Protein AF-A0A7J0BMI0-F1 (afdb_monomer_lite)

Radius of gyration: 12.38 Å; chains: 1; bounding box: 32×24×34 Å

Sequence (83 aa):
MEREFVKEVCRVLEKQGLSHREFGKRLFETDDGPRQWAKVRNPTGEGKTRKLSLDECYKIAGILGIELPMLLLQTAIRNEENA

Foldseek 3Di:
DQLLLLVLLVVLCVVVVHDLQVLQCQLVVDPCRSVLNCLQNDPPDDDDRDGDDPVSLCSSCVVSVHGSVVSVVVSVVVVVVVD

Secondary structure (DSSP, 8-state):
-HHHHHHHHHHHHHHTT--HHHHHHHHH-STTHHHHHHHHHS--SSS-PPPPPHHHHHHHHHHHTS-HHHHHHHHHHHHHHT-

pLDDT: mean 89.38, std 11.11, range [52.62, 97.31]

Organism: NCBI:txid2718620

Structure (mmCIF, N/CA/C/O backbone):
data_AF-A0A7J0BMI0-F1
#
_entry.id   AF-A0A7J0BMI0-F1
#
loop_
_atom_site.group_PDB
_atom_site.id
_atom_site.type_symbol
_atom_site.label_atom_id
_atom_site.label_alt_id
_atom_site.label_comp_id
_atom_site.label_asym_id
_atom_site.label_entity_id
_atom_site.label_seq_id
_atom_site.pdbx_PDB_ins_code
_atom_site.Cartn_x
_atom_site.Cartn_y
_atom_site.Cartn_z
_atom_site.occupancy
_atom_site.B_iso_or_equiv
_atom_site.auth_seq_id
_atom_site.auth_comp_id
_atom_site.auth_asym_id
_atom_site.auth_atom_id
_atom_site.pdbx_PDB_model_num
ATOM 1 N N . MET A 1 1 ? 1.398 11.898 8.981 1.00 76.50 1 MET A N 1
ATOM 2 C CA . MET A 1 1 ? 0.261 11.236 8.307 1.00 76.50 1 MET A CA 1
ATOM 3 C C . MET A 1 1 ? 0.718 10.234 7.252 1.00 76.50 1 MET A C 1
ATOM 5 O O . MET A 1 1 ? 0.490 9.056 7.456 1.00 76.50 1 MET A O 1
ATOM 9 N N . GLU A 1 2 ? 1.428 10.640 6.191 1.00 87.25 2 GLU A N 1
ATOM 10 C CA . GLU A 1 2 ? 1.856 9.720 5.110 1.00 87.25 2 GLU A CA 1
ATOM 11 C C . GLU A 1 2 ? 2.680 8.510 5.599 1.00 87.25 2 GLU A C 1
ATOM 13 O O . GLU A 1 2 ? 2.416 7.381 5.206 1.00 87.25 2 GLU A O 1
ATOM 18 N N . ARG A 1 3 ? 3.631 8.711 6.522 1.00 88.56 3 ARG A N 1
ATOM 19 C CA . ARG A 1 3 ? 4.406 7.608 7.121 1.00 88.56 3 ARG A CA 1
ATOM 20 C C . ARG A 1 3 ? 3.524 6.585 7.846 1.00 88.56 3 ARG A C 1
ATOM 22 O O . ARG A 1 3 ? 3.769 5.389 7.739 1.00 88.56 3 ARG A O 1
ATOM 29 N N . GLU A 1 4 ? 2.522 7.056 8.581 1.00 91.06 4 GLU A N 1
ATOM 30 C CA . GLU A 1 4 ? 1.597 6.188 9.319 1.00 91.06 4 GLU A CA 1
ATOM 31 C C . GLU A 1 4 ? 0.652 5.462 8.363 1.00 91.06 4 GLU A C 1
ATOM 33 O O . GLU A 1 4 ? 0.414 4.273 8.534 1.00 91.06 4 GLU A O 1
ATOM 38 N N . PHE A 1 5 ? 0.225 6.126 7.285 1.00 93.69 5 PHE A N 1
ATOM 39 C CA . PHE A 1 5 ? -0.515 5.484 6.201 1.00 93.69 5 PHE A CA 1
ATOM 40 C C . PHE A 1 5 ? 0.290 4.338 5.579 1.00 93.69 5 PHE A C 1
ATOM 42 O O . PHE A 1 5 ? -0.214 3.231 5.434 1.00 93.69 5 PHE A O 1
ATOM 49 N N . VAL A 1 6 ? 1.574 4.557 5.276 1.00 94.19 6 VAL A N 1
ATOM 50 C CA . VAL A 1 6 ? 2.448 3.508 4.725 1.00 94.19 6 VAL A CA 1
ATOM 51 C C . VAL A 1 6 ? 2.625 2.340 5.701 1.00 94.19 6 VAL A C 1
ATOM 53 O O . VAL A 1 6 ? 2.618 1.186 5.272 1.00 94.19 6 VAL A O 1
ATOM 56 N N . LYS A 1 7 ? 2.750 2.602 7.008 1.00 93.38 7 LYS A N 1
ATOM 57 C CA . LYS A 1 7 ? 2.781 1.537 8.024 1.00 93.38 7 LYS A CA 1
ATOM 58 C C . LYS A 1 7 ? 1.475 0.747 8.055 1.00 93.38 7 LYS A C 1
ATOM 60 O O . LYS A 1 7 ? 1.519 -0.479 8.109 1.00 93.38 7 LYS A O 1
ATOM 65 N N . GLU A 1 8 ? 0.335 1.429 7.989 1.00 95.25 8 GLU A N 1
ATOM 66 C CA . GLU A 1 8 ? -0.976 0.782 7.979 1.00 95.25 8 GLU A CA 1
ATOM 67 C C . GLU A 1 8 ? -1.161 -0.081 6.724 1.00 95.25 8 GLU A C 1
ATOM 69 O O . GLU A 1 8 ? -1.592 -1.227 6.822 1.00 95.25 8 GLU A O 1
ATOM 74 N N . VAL A 1 9 ? -0.722 0.400 5.558 1.00 95.81 9 VAL A N 1
ATOM 75 C CA . VAL A 1 9 ? -0.680 -0.391 4.318 1.00 95.81 9 VAL A CA 1
ATOM 76 C C . VAL A 1 9 ? 0.165 -1.654 4.498 1.00 95.81 9 VAL A C 1
ATOM 78 O O . VAL A 1 9 ? -0.299 -2.740 4.161 1.00 95.81 9 VAL A O 1
ATOM 81 N N . CYS A 1 10 ? 1.374 -1.550 5.063 1.00 95.56 10 CYS A N 1
ATOM 82 C CA . CYS A 1 10 ? 2.209 -2.721 5.356 1.00 95.56 10 CYS A CA 1
ATOM 83 C C . CYS A 1 10 ? 1.494 -3.715 6.282 1.00 95.56 10 CYS A C 1
ATOM 85 O O . CYS A 1 10 ? 1.468 -4.908 5.995 1.00 95.56 10 CYS A O 1
ATOM 87 N N . ARG A 1 11 ? 0.842 -3.223 7.339 1.00 95.06 11 ARG A N 1
ATOM 88 C CA . ARG A 1 11 ? 0.084 -4.051 8.284 1.00 95.06 11 ARG A CA 1
ATOM 89 C C . ARG A 1 11 ? -1.071 -4.792 7.607 1.00 95.06 11 ARG A C 1
ATOM 91 O O . ARG A 1 11 ? -1.305 -5.968 7.885 1.00 95.06 11 ARG A O 1
ATOM 98 N N . VAL A 1 12 ? -1.819 -4.114 6.736 1.00 95.44 12 VAL A N 1
ATOM 99 C CA . VAL A 1 12 ? -2.925 -4.725 5.983 1.00 95.44 12 VAL A CA 1
ATOM 100 C C . VAL A 1 12 ? -2.394 -5.763 4.994 1.00 95.44 12 VAL A C 1
ATOM 102 O O . VAL A 1 12 ? -2.959 -6.854 4.923 1.00 95.44 12 VAL A O 1
ATOM 105 N N . LEU A 1 13 ? -1.291 -5.475 4.295 1.00 95.69 13 LEU A N 1
ATOM 106 C CA . LEU A 1 13 ? -0.631 -6.433 3.400 1.00 95.69 13 LEU A CA 1
ATOM 107 C C . LEU A 1 13 ? -0.224 -7.711 4.134 1.00 95.69 13 LEU A C 1
ATOM 109 O O . LEU A 1 13 ? -0.542 -8.807 3.675 1.00 95.69 13 LEU A O 1
ATOM 113 N N . GLU A 1 14 ? 0.425 -7.571 5.290 1.00 94.56 14 GLU A N 1
ATOM 114 C CA . GLU A 1 14 ? 0.834 -8.695 6.135 1.00 94.56 14 GLU A CA 1
ATOM 115 C C . GLU A 1 14 ? -0.378 -9.502 6.615 1.00 94.56 14 GLU A C 1
ATOM 117 O O . GLU A 1 14 ? -0.384 -10.728 6.504 1.00 94.56 14 GLU A O 1
ATOM 122 N N . LYS A 1 15 ? -1.451 -8.830 7.060 1.00 95.50 15 LYS A N 1
ATOM 123 C CA . LYS A 1 15 ? -2.705 -9.486 7.468 1.00 95.50 15 LYS A CA 1
ATOM 124 C C . LYS A 1 15 ? -3.364 -10.264 6.321 1.00 95.50 15 LYS A C 1
ATOM 126 O O . LYS A 1 15 ? -3.986 -11.292 6.572 1.00 95.50 15 LYS A O 1
ATOM 131 N N . GLN A 1 16 ? -3.255 -9.776 5.086 1.00 94.94 16 GLN A N 1
ATOM 132 C CA . GLN A 1 16 ? -3.788 -10.435 3.887 1.00 94.94 16 GLN A CA 1
ATOM 133 C C . GLN A 1 16 ? -2.831 -11.487 3.295 1.00 94.94 16 GLN A C 1
ATOM 135 O O . GLN A 1 16 ? -3.176 -12.132 2.307 1.00 94.94 16 GLN A O 1
ATOM 140 N N . GLY A 1 17 ? -1.631 -11.670 3.861 1.00 94.44 17 GLY A N 1
ATOM 141 C CA . GLY A 1 17 ? -0.620 -12.583 3.322 1.00 94.44 17 GLY A CA 1
ATOM 142 C C . GLY A 1 17 ? -0.049 -12.144 1.966 1.00 94.44 17 GLY A C 1
ATOM 143 O O . GLY A 1 17 ? 0.471 -12.971 1.215 1.00 94.44 17 GLY A O 1
ATOM 144 N N . LEU A 1 18 ? -0.148 -10.856 1.623 1.00 92.88 18 LEU A N 1
ATOM 145 C CA . LEU A 1 18 ? 0.338 -10.318 0.355 1.00 92.88 18 LEU A CA 1
ATOM 146 C C . LEU A 1 18 ? 1.841 -10.024 0.414 1.00 92.88 18 LEU A C 1
ATOM 148 O O . LEU A 1 18 ? 2.345 -9.349 1.308 1.00 92.88 18 LEU A O 1
ATOM 152 N N . SER A 1 19 ? 2.574 -10.489 -0.598 1.00 94.81 19 SER A N 1
ATOM 153 C CA . SER A 1 19 ? 4.007 -10.213 -0.720 1.00 94.81 19 SER A CA 1
ATOM 154 C C . SER A 1 19 ? 4.265 -8.745 -1.062 1.00 94.81 19 SER A C 1
ATOM 156 O O . SER A 1 19 ? 3.770 -8.253 -2.074 1.00 94.81 19 SER A O 1
ATOM 158 N N . HIS A 1 20 ? 5.149 -8.069 -0.318 1.00 94.75 20 HIS A N 1
ATOM 159 C CA . HIS A 1 20 ? 5.603 -6.709 -0.654 1.00 94.75 20 HIS A CA 1
ATOM 160 C C . HIS A 1 20 ? 6.204 -6.609 -2.064 1.00 94.75 20 HIS A C 1
ATOM 162 O O . HIS A 1 20 ? 6.103 -5.563 -2.705 1.00 94.75 20 HIS A O 1
ATOM 168 N N . ARG A 1 21 ? 6.845 -7.679 -2.554 1.00 93.94 21 ARG A N 1
ATOM 169 C CA . ARG A 1 21 ? 7.395 -7.712 -3.914 1.00 93.94 21 ARG A CA 1
ATOM 170 C C . ARG A 1 21 ? 6.270 -7.667 -4.941 1.00 93.94 21 ARG A C 1
ATOM 172 O O . ARG A 1 21 ? 6.310 -6.850 -5.851 1.00 93.94 21 ARG A O 1
ATOM 179 N N . GLU A 1 22 ? 5.279 -8.532 -4.778 1.00 92.88 22 GLU A N 1
ATOM 180 C CA . GLU A 1 22 ? 4.134 -8.607 -5.684 1.00 92.88 22 GLU A CA 1
ATOM 181 C C . GLU A 1 22 ? 3.280 -7.337 -5.616 1.00 92.88 22 GLU A C 1
ATOM 183 O O . GLU A 1 22 ? 2.918 -6.771 -6.642 1.00 92.88 22 GLU A O 1
ATOM 188 N N . PHE A 1 23 ? 3.059 -6.818 -4.410 1.00 96.00 23 PHE A N 1
ATOM 189 C CA . PHE A 1 23 ? 2.392 -5.541 -4.196 1.00 96.00 23 PHE A CA 1
ATOM 190 C C . PHE A 1 23 ? 3.082 -4.394 -4.940 1.00 96.00 23 PHE A C 1
ATOM 192 O O . PHE A 1 23 ? 2.427 -3.646 -5.658 1.00 96.00 23 PHE A O 1
ATOM 199 N N . GLY A 1 24 ? 4.410 -4.278 -4.824 1.00 96.00 24 GLY A N 1
ATOM 200 C CA . GLY A 1 24 ? 5.162 -3.239 -5.526 1.00 96.00 24 GLY A CA 1
ATOM 201 C C . GLY A 1 24 ? 5.043 -3.345 -7.048 1.00 96.00 24 GLY A C 1
ATOM 202 O O . GLY A 1 24 ? 4.933 -2.323 -7.717 1.00 96.00 24 GLY A O 1
ATOM 203 N N . LYS A 1 25 ? 5.012 -4.563 -7.604 1.00 95.06 25 LYS A N 1
ATOM 204 C CA . LYS A 1 25 ? 4.767 -4.762 -9.043 1.00 95.06 25 LYS A CA 1
ATOM 205 C C . LYS A 1 25 ? 3.383 -4.276 -9.462 1.00 95.06 25 LYS A C 1
ATOM 207 O O . LYS A 1 25 ? 3.277 -3.586 -10.466 1.00 95.06 25 LYS A O 1
ATOM 212 N N . ARG A 1 26 ? 2.346 -4.606 -8.686 1.00 95.06 26 ARG A N 1
ATOM 213 C CA . ARG A 1 26 ? 0.960 -4.200 -8.973 1.00 95.06 26 ARG A CA 1
ATOM 214 C C . ARG A 1 26 ? 0.750 -2.698 -8.838 1.00 95.06 26 ARG A C 1
ATOM 216 O O . ARG A 1 26 ? 0.056 -2.112 -9.650 1.00 95.06 26 ARG A O 1
ATOM 223 N N . LEU A 1 27 ? 1.357 -2.078 -7.828 1.00 96.12 27 LEU A N 1
ATOM 224 C CA . LEU A 1 27 ? 1.196 -0.650 -7.565 1.00 96.12 27 LEU A CA 1
ATOM 225 C C . LEU A 1 27 ? 1.848 0.224 -8.641 1.00 96.12 27 LEU A C 1
ATOM 227 O O . LEU A 1 27 ? 1.275 1.232 -9.046 1.00 96.12 27 LEU A O 1
ATOM 231 N N . PHE A 1 28 ? 3.058 -0.139 -9.070 1.00 94.44 28 PHE A N 1
ATOM 232 C CA . PHE A 1 28 ? 3.861 0.699 -9.962 1.00 94.44 28 PHE A CA 1
ATOM 233 C C . PHE A 1 28 ? 3.907 0.206 -11.405 1.00 94.44 28 PHE A C 1
ATOM 235 O O . PHE A 1 28 ? 4.555 0.867 -12.210 1.00 94.44 28 PHE A O 1
ATOM 242 N N . GLU A 1 29 ? 3.309 -0.950 -11.711 1.00 91.62 29 GLU A N 1
ATOM 243 C CA . GLU A 1 29 ? 3.195 -1.531 -13.062 1.00 91.62 29 GLU A CA 1
ATOM 244 C C . GLU A 1 29 ? 4.529 -1.560 -13.835 1.00 91.62 29 GLU A C 1
ATOM 246 O O . GLU A 1 29 ? 4.590 -1.418 -15.052 1.00 91.62 29 GLU A O 1
ATOM 251 N N . THR A 1 30 ? 5.634 -1.729 -13.105 1.00 90.19 30 THR A N 1
ATOM 252 C CA . THR A 1 30 ? 7.005 -1.705 -13.627 1.00 90.19 30 THR A CA 1
ATOM 253 C C . THR A 1 30 ? 7.832 -2.813 -12.987 1.00 90.19 30 THR A C 1
ATOM 255 O O . THR A 1 30 ? 7.598 -3.197 -11.836 1.00 90.19 30 THR A O 1
ATOM 258 N N . ASP A 1 31 ? 8.858 -3.288 -13.697 1.00 86.50 31 ASP A N 1
ATOM 259 C CA . ASP A 1 31 ? 9.796 -4.292 -13.171 1.00 86.50 31 ASP A CA 1
ATOM 260 C C . ASP A 1 31 ? 10.544 -3.800 -11.920 1.00 86.50 31 ASP A C 1
ATOM 262 O O . ASP A 1 31 ? 10.831 -4.581 -11.007 1.00 86.50 31 ASP A O 1
ATOM 266 N N . ASP A 1 32 ? 10.765 -2.485 -11.824 1.00 90.69 32 ASP A N 1
ATOM 267 C CA . ASP A 1 32 ? 11.343 -1.809 -10.659 1.00 90.69 32 ASP A CA 1
ATOM 268 C C . ASP A 1 32 ? 10.336 -1.545 -9.523 1.00 90.69 32 ASP A C 1
ATOM 270 O O . ASP A 1 32 ? 10.711 -1.033 -8.462 1.00 90.69 32 ASP A O 1
ATOM 274 N N . GLY A 1 33 ? 9.063 -1.909 -9.686 1.00 92.88 33 GLY A N 1
ATOM 275 C CA . GLY A 1 33 ? 7.998 -1.682 -8.706 1.00 92.88 33 GLY A CA 1
ATOM 276 C C . GLY A 1 33 ? 8.313 -2.153 -7.276 1.00 92.88 33 GLY A C 1
ATOM 277 O O . GLY A 1 33 ? 8.131 -1.378 -6.333 1.00 92.88 33 GLY A O 1
ATOM 278 N N . PRO A 1 34 ? 8.878 -3.359 -7.054 1.00 93.69 34 PRO A N 1
ATOM 279 C CA . PRO A 1 34 ? 9.322 -3.790 -5.725 1.00 93.69 34 PRO A CA 1
ATOM 280 C C . PRO A 1 34 ? 10.338 -2.837 -5.080 1.00 93.69 34 PRO A C 1
ATOM 282 O O . PRO A 1 34 ? 10.293 -2.592 -3.872 1.00 93.69 34 PRO A O 1
ATOM 285 N N . ARG A 1 35 ? 11.255 -2.283 -5.883 1.00 91.06 35 ARG A N 1
ATOM 286 C CA . ARG A 1 35 ? 12.277 -1.337 -5.424 1.00 91.06 35 ARG A CA 1
ATOM 287 C C . ARG A 1 35 ? 11.665 0.030 -5.139 1.00 91.06 35 ARG A C 1
ATOM 289 O O . ARG A 1 35 ? 12.047 0.665 -4.158 1.00 91.06 35 ARG A O 1
ATOM 296 N N . GLN A 1 36 ? 10.703 0.472 -5.949 1.00 91.75 36 GLN A N 1
ATOM 297 C CA . GLN A 1 36 ? 9.940 1.692 -5.684 1.00 91.75 36 GLN A CA 1
ATOM 298 C C . GLN A 1 36 ? 9.157 1.579 -4.372 1.00 91.75 36 GLN A C 1
ATOM 300 O O . GLN A 1 36 ? 9.273 2.461 -3.523 1.00 91.75 36 GLN A O 1
ATOM 305 N N . TRP A 1 37 ? 8.471 0.456 -4.141 1.00 94.25 37 TRP A N 1
ATOM 306 C CA . TRP A 1 37 ? 7.770 0.199 -2.881 1.00 94.25 37 TRP A CA 1
ATOM 307 C C . TRP A 1 37 ? 8.720 0.170 -1.683 1.00 94.25 37 TRP A C 1
ATOM 309 O O . TRP A 1 37 ? 8.429 0.751 -0.639 1.00 94.25 37 TRP A O 1
ATOM 319 N N . ALA A 1 38 ? 9.900 -0.439 -1.840 1.00 91.31 38 ALA A N 1
ATOM 320 C CA . ALA A 1 38 ? 10.933 -0.416 -0.810 1.00 91.31 38 ALA A CA 1
AT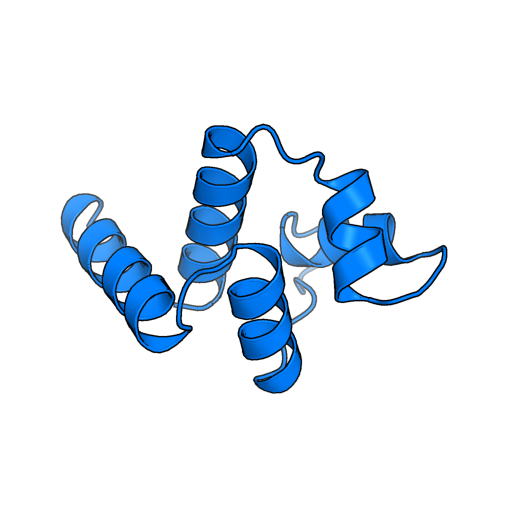OM 321 C C . ALA A 1 38 ? 11.339 1.016 -0.413 1.00 91.31 38 ALA A C 1
ATOM 323 O O . ALA A 1 38 ? 11.496 1.274 0.775 1.00 91.31 38 ALA A O 1
ATOM 324 N N . LYS A 1 39 ? 11.434 1.951 -1.368 1.00 89.62 39 LYS A N 1
ATOM 325 C CA . LYS A 1 39 ? 11.744 3.371 -1.102 1.00 89.62 39 LYS A CA 1
ATOM 326 C C . LYS A 1 39 ? 10.600 4.147 -0.439 1.00 89.62 39 LYS A C 1
ATOM 328 O O . LYS A 1 39 ? 10.855 5.180 0.178 1.00 89.62 39 LYS A O 1
ATOM 333 N N . VAL A 1 40 ? 9.356 3.693 -0.597 1.00 91.31 40 VAL A N 1
ATOM 334 C CA . VAL A 1 40 ? 8.190 4.270 0.095 1.00 91.31 40 VAL A CA 1
ATOM 335 C C . VAL A 1 40 ? 8.183 3.831 1.563 1.00 91.31 40 VAL A C 1
ATOM 337 O O . VAL A 1 40 ? 8.045 4.665 2.452 1.00 91.31 40 VAL A O 1
ATOM 340 N N . ARG A 1 41 ? 8.390 2.531 1.827 1.00 89.00 41 ARG A N 1
ATOM 341 C CA . ARG A 1 41 ? 8.322 1.954 3.185 1.00 89.00 41 ARG A CA 1
ATOM 342 C C . ARG A 1 41 ? 9.586 2.147 4.027 1.00 89.0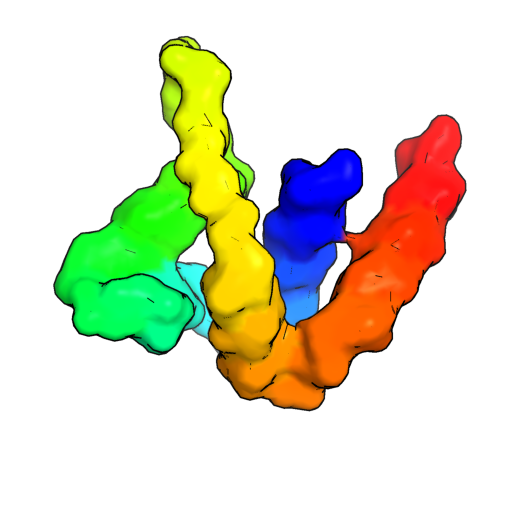0 41 ARG A C 1
ATOM 344 O O . ARG A 1 41 ? 9.482 2.293 5.240 1.00 89.00 41 ARG A O 1
ATOM 351 N N . ASN A 1 42 ? 10.763 2.161 3.397 1.00 81.94 42 ASN A N 1
ATOM 352 C CA . ASN A 1 42 ? 12.054 2.260 4.073 1.00 81.94 42 ASN A CA 1
ATOM 353 C C . ASN A 1 42 ? 12.807 3.511 3.590 1.00 81.94 42 ASN A C 1
ATOM 355 O O . ASN A 1 42 ? 13.296 3.529 2.457 1.00 81.94 42 ASN A O 1
ATOM 359 N N . PRO A 1 43 ? 12.966 4.543 4.433 1.00 64.31 43 PRO A N 1
ATOM 360 C CA . PRO A 1 43 ? 13.907 5.616 4.153 1.00 64.31 43 PRO A CA 1
ATOM 361 C C . PRO A 1 43 ? 15.330 5.048 4.153 1.00 64.31 43 PRO A C 1
ATOM 363 O O . PRO A 1 43 ? 15.827 4.604 5.185 1.00 64.31 43 PRO A O 1
ATOM 366 N N . THR A 1 44 ? 16.005 5.051 3.007 1.00 56.03 44 THR A N 1
ATOM 367 C CA . THR A 1 44 ? 17.437 4.737 2.952 1.00 56.03 44 THR A CA 1
ATOM 368 C C . THR A 1 44 ? 18.244 5.988 3.269 1.00 56.03 44 THR A C 1
ATOM 370 O O . THR A 1 44 ? 18.163 6.943 2.502 1.00 56.03 44 THR A O 1
ATOM 373 N N . GLY A 1 45 ? 19.012 5.946 4.363 1.00 56.34 45 GLY A N 1
ATOM 374 C CA . GLY A 1 45 ? 20.312 6.604 4.600 1.00 56.34 45 GLY A CA 1
ATOM 375 C C . GLY A 1 45 ? 20.457 8.128 4.501 1.00 56.34 45 GLY A C 1
ATOM 376 O O . GLY A 1 45 ? 21.158 8.698 5.323 1.00 56.34 45 GLY A O 1
ATOM 377 N N . GLU A 1 46 ? 19.819 8.800 3.543 1.00 53.56 46 GLU A N 1
ATOM 378 C CA . GLU A 1 46 ? 20.062 10.211 3.198 1.00 53.56 46 GLU A CA 1
ATOM 379 C C . GLU A 1 46 ? 18.783 10.932 2.711 1.00 53.56 46 GLU A C 1
ATOM 381 O O . GLU A 1 46 ? 18.773 11.723 1.771 1.00 53.56 46 GLU A O 1
ATOM 386 N N . GLY A 1 47 ? 17.661 10.704 3.395 1.00 52.62 47 GLY A N 1
ATOM 387 C CA . GLY A 1 47 ? 16.781 11.839 3.695 1.00 52.62 47 GLY A CA 1
ATOM 388 C C . GLY A 1 47 ? 15.479 12.036 2.917 1.00 52.62 47 GLY A C 1
ATOM 389 O O . GLY A 1 47 ? 14.759 12.961 3.283 1.00 52.62 47 GLY A O 1
ATOM 390 N N . LYS A 1 48 ? 15.075 11.212 1.937 1.00 55.59 48 LYS A N 1
ATOM 391 C CA . LYS A 1 48 ? 13.690 11.291 1.409 1.00 55.59 48 LYS A CA 1
ATOM 392 C C . LYS A 1 48 ? 13.098 9.921 1.086 1.00 55.59 48 LYS A C 1
ATOM 394 O O . LYS A 1 48 ? 13.508 9.268 0.130 1.00 55.59 48 LYS A O 1
ATOM 399 N N . THR A 1 49 ? 12.086 9.514 1.859 1.00 70.62 49 THR A N 1
ATOM 400 C CA . THR A 1 49 ? 11.135 8.490 1.411 1.00 70.62 49 THR A CA 1
ATOM 401 C C . THR A 1 49 ? 10.478 8.975 0.126 1.00 70.62 49 THR A C 1
ATOM 403 O O . THR A 1 49 ? 10.126 10.154 0.003 1.00 70.62 49 THR A O 1
ATOM 406 N N . ARG A 1 50 ? 10.318 8.077 -0.849 1.00 86.94 50 ARG A N 1
ATOM 407 C CA . ARG A 1 50 ? 9.502 8.380 -2.028 1.00 86.94 50 ARG A CA 1
ATOM 408 C C . ARG A 1 50 ? 8.093 8.696 -1.529 1.00 86.94 50 ARG A C 1
ATOM 410 O O . ARG A 1 50 ? 7.508 7.872 -0.831 1.00 86.94 50 ARG A O 1
ATOM 417 N N . LYS A 1 51 ? 7.578 9.876 -1.874 1.00 88.50 51 LYS A N 1
ATOM 418 C CA . LYS A 1 51 ? 6.198 10.2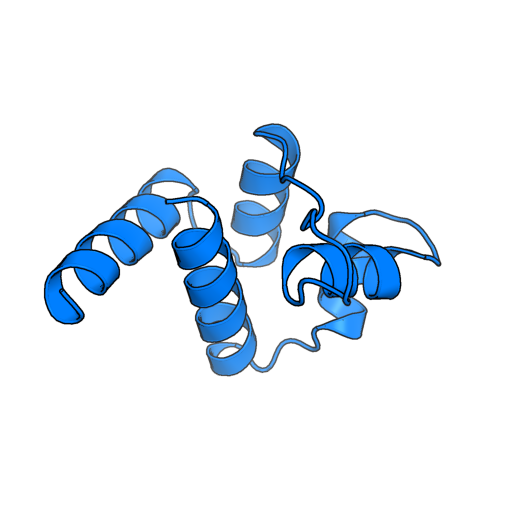42 -1.553 1.00 88.50 51 LYS A CA 1
ATOM 419 C C .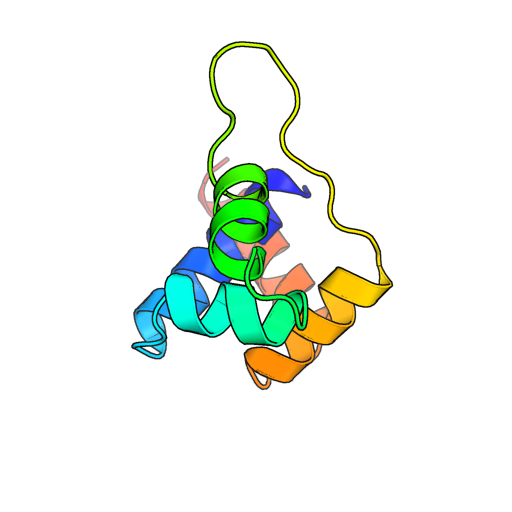 LYS A 1 51 ? 5.219 9.471 -2.431 1.00 88.50 51 LYS A C 1
ATOM 421 O O . LYS A 1 51 ? 5.555 9.099 -3.559 1.00 88.50 51 LYS A O 1
ATOM 426 N N . LEU A 1 52 ? 4.035 9.242 -1.894 1.00 92.38 52 LEU A N 1
ATOM 427 C CA . LEU A 1 52 ? 2.874 8.733 -2.592 1.00 92.38 52 LEU A CA 1
ATOM 428 C C . LEU A 1 52 ? 2.072 9.911 -3.146 1.00 92.38 52 LEU A C 1
ATOM 430 O O . LEU A 1 52 ? 1.769 10.879 -2.447 1.00 92.38 52 LEU A O 1
ATOM 434 N N . SER A 1 53 ? 1.731 9.828 -4.424 1.00 94.12 53 SER A N 1
ATOM 435 C CA . SER A 1 53 ? 0.697 10.670 -5.017 1.00 94.12 53 SER A CA 1
ATOM 436 C C . SER A 1 53 ? -0.695 10.190 -4.599 1.00 94.12 53 SER A C 1
ATOM 438 O O . SER A 1 53 ? -0.875 9.057 -4.152 1.00 94.12 53 SER A O 1
ATOM 440 N N . LEU A 1 54 ? -1.709 11.039 -4.778 1.00 93.69 54 LEU A N 1
ATOM 441 C CA . LEU A 1 54 ? -3.091 10.663 -4.479 1.00 93.69 54 LEU A CA 1
ATOM 442 C C . LEU A 1 54 ? -3.582 9.496 -5.357 1.00 93.69 54 LEU A C 1
ATOM 444 O O . LEU A 1 54 ? -4.270 8.614 -4.852 1.00 93.69 54 LEU A O 1
ATOM 448 N N . ASP A 1 55 ? -3.191 9.457 -6.634 1.00 95.88 55 ASP A N 1
ATOM 449 C CA . ASP A 1 55 ? -3.478 8.334 -7.542 1.00 95.88 55 ASP A CA 1
ATOM 450 C C . ASP A 1 55 ? -2.901 7.016 -7.008 1.00 95.88 55 ASP A C 1
ATOM 452 O O . ASP A 1 55 ? -3.584 5.995 -6.960 1.00 95.88 55 ASP A O 1
ATOM 456 N N . GLU A 1 56 ? -1.666 7.051 -6.506 1.00 96.06 56 GLU A N 1
ATOM 457 C CA . GLU A 1 56 ? -1.049 5.881 -5.886 1.00 96.06 56 GLU A CA 1
ATOM 458 C C . GLU A 1 56 ? -1.788 5.468 -4.614 1.00 96.06 56 GLU A C 1
ATOM 460 O O . GLU A 1 56 ? -1.991 4.279 -4.405 1.00 96.06 56 GLU A O 1
ATOM 465 N N . CYS A 1 57 ? -2.267 6.409 -3.797 1.00 96.12 57 CYS A N 1
ATOM 466 C CA . CYS A 1 57 ? -3.111 6.080 -2.647 1.00 96.12 57 CYS A CA 1
ATOM 467 C C . CYS A 1 57 ? -4.409 5.362 -3.065 1.00 96.12 57 CYS A C 1
ATOM 469 O O . CYS A 1 57 ? -4.784 4.378 -2.426 1.00 96.12 57 CYS A O 1
ATOM 471 N N . TYR A 1 58 ? -5.065 5.794 -4.148 1.00 96.94 58 TYR A N 1
ATOM 472 C CA . TYR A 1 58 ? -6.242 5.104 -4.693 1.00 96.94 58 TYR A CA 1
ATOM 473 C C . TYR A 1 58 ? -5.906 3.716 -5.247 1.00 96.94 58 TYR A C 1
ATOM 475 O O . TYR A 1 58 ? -6.632 2.758 -4.985 1.00 96.94 58 TYR A O 1
ATOM 483 N N . LYS A 1 59 ? -4.781 3.568 -5.953 1.00 97.19 59 LYS A N 1
ATOM 484 C CA . LYS A 1 59 ? -4.304 2.261 -6.429 1.00 97.19 59 LYS A CA 1
ATOM 485 C C . LYS A 1 59 ? -4.004 1.310 -5.278 1.00 97.19 59 LYS A C 1
ATOM 487 O O . LYS A 1 59 ? -4.398 0.151 -5.331 1.00 97.19 59 LYS A O 1
ATOM 492 N N . ILE A 1 60 ? -3.350 1.796 -4.223 1.00 97.31 60 ILE A 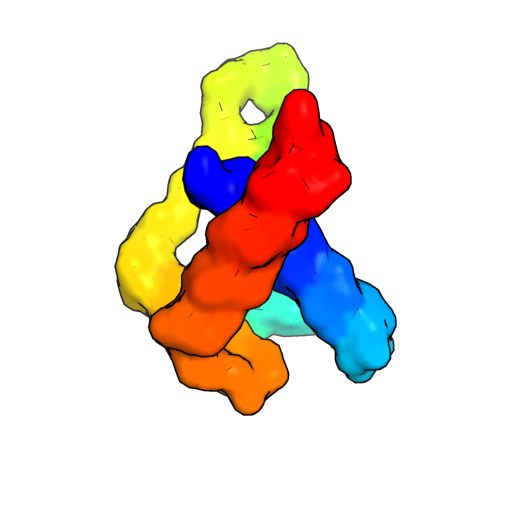N 1
ATOM 493 C CA . ILE A 1 60 ? -3.086 1.024 -3.003 1.00 97.31 60 ILE A CA 1
ATOM 494 C C . ILE A 1 60 ? -4.402 0.519 -2.412 1.00 97.31 60 ILE A C 1
ATOM 496 O O . ILE A 1 60 ? -4.548 -0.680 -2.196 1.00 97.31 60 ILE A O 1
ATOM 500 N N . ALA A 1 61 ? -5.362 1.418 -2.197 1.00 96.94 61 ALA A N 1
ATOM 501 C CA . ALA A 1 61 ? -6.699 1.090 -1.711 1.00 96.94 61 ALA A CA 1
ATOM 502 C C . ALA A 1 61 ? -7.368 -0.006 -2.571 1.00 96.94 61 ALA A C 1
ATOM 504 O O . ALA A 1 61 ? -7.789 -1.038 -2.043 1.00 96.94 61 ALA A O 1
ATOM 505 N N . GLY A 1 62 ? -7.340 0.148 -3.899 1.00 96.81 62 GLY A N 1
ATOM 506 C CA . GLY A 1 62 ? -7.853 -0.846 -4.844 1.00 96.81 62 GLY A CA 1
ATOM 507 C C . GLY A 1 62 ? -7.156 -2.209 -4.754 1.00 96.81 62 GLY A C 1
ATOM 508 O O . GLY A 1 62 ? -7.827 -3.237 -4.721 1.00 96.81 62 GLY A O 1
ATOM 509 N N . ILE A 1 63 ? -5.823 -2.240 -4.642 1.00 96.50 63 ILE A N 1
ATOM 510 C CA . ILE A 1 63 ? -5.048 -3.487 -4.496 1.00 96.50 63 ILE A CA 1
ATOM 511 C C . ILE A 1 63 ? -5.387 -4.207 -3.185 1.00 96.50 63 ILE A C 1
ATOM 513 O O . ILE A 1 63 ? -5.426 -5.436 -3.159 1.00 96.50 63 ILE A O 1
ATOM 517 N N . LEU A 1 64 ? -5.631 -3.456 -2.107 1.00 95.88 64 LEU A N 1
ATOM 518 C CA . LEU A 1 64 ? -6.011 -4.009 -0.805 1.00 95.88 64 LEU A CA 1
ATOM 519 C C . LEU A 1 64 ? -7.497 -4.389 -0.721 1.00 95.88 64 LEU A C 1
ATOM 521 O O . LEU A 1 64 ? -7.896 -5.021 0.259 1.00 95.88 64 LEU A O 1
ATOM 525 N N . GLY A 1 65 ? -8.310 -3.999 -1.709 1.00 96.19 65 GLY A N 1
ATOM 526 C CA . GLY A 1 65 ? -9.762 -4.179 -1.689 1.00 96.19 65 GLY A CA 1
ATOM 527 C C . GLY A 1 65 ? -10.456 -3.359 -0.597 1.00 96.19 65 GLY A C 1
ATOM 528 O O . GLY A 1 65 ? -11.451 -3.808 -0.033 1.00 96.19 65 GLY A O 1
ATOM 529 N N . ILE A 1 66 ? -9.907 -2.191 -0.248 1.00 95.44 66 ILE A N 1
ATOM 530 C CA . ILE A 1 66 ? -10.425 -1.303 0.800 1.00 95.44 66 ILE A CA 1
ATOM 531 C C . ILE A 1 66 ? -10.633 0.081 0.195 1.00 95.44 66 ILE A C 1
ATOM 533 O O . ILE A 1 66 ? -9.751 0.593 -0.479 1.00 95.44 66 ILE A O 1
ATOM 537 N N . GLU A 1 67 ? -11.758 0.724 0.490 1.00 96.31 67 GLU A N 1
ATOM 538 C CA . GLU A 1 67 ? -11.995 2.120 0.115 1.00 96.31 67 GLU A CA 1
ATOM 539 C C . GLU A 1 67 ? -10.956 3.059 0.752 1.00 96.31 67 GLU A C 1
ATOM 541 O O . GLU A 1 67 ? -10.701 2.992 1.959 1.00 96.31 67 GLU A O 1
ATOM 546 N N . LEU A 1 68 ? -10.381 3.982 -0.029 1.00 95.50 68 LEU A N 1
ATOM 547 C CA . LEU A 1 68 ? -9.341 4.895 0.468 1.00 95.50 68 LEU A CA 1
ATOM 548 C C . LEU A 1 68 ? -9.775 5.679 1.728 1.00 95.50 68 LEU A C 1
ATOM 550 O O . LEU A 1 68 ? -8.982 5.734 2.671 1.00 95.50 68 LEU A O 1
ATOM 554 N N . PRO A 1 69 ? -11.009 6.222 1.828 1.00 96.38 69 PRO A N 1
ATOM 555 C CA . PRO A 1 69 ? -11.478 6.859 3.060 1.00 96.38 69 PRO A CA 1
ATOM 556 C C . PRO A 1 69 ? -11.419 5.944 4.289 1.00 96.38 69 PRO A C 1
ATOM 558 O O . PRO A 1 69 ? -11.028 6.388 5.366 1.00 96.38 69 PRO A O 1
ATOM 561 N N . MET A 1 70 ? -11.741 4.656 4.133 1.00 95.81 70 MET A N 1
ATOM 562 C CA . MET A 1 70 ? -11.695 3.686 5.231 1.00 95.81 70 MET A CA 1
ATOM 563 C C . MET A 1 70 ? -10.261 3.387 5.657 1.00 95.81 70 MET A C 1
ATOM 565 O O . MET A 1 70 ? -9.980 3.289 6.850 1.00 95.81 70 MET A O 1
ATOM 569 N N . LEU A 1 71 ? -9.341 3.285 4.698 1.00 94.69 71 LEU A N 1
ATOM 570 C CA . LEU A 1 71 ? -7.923 3.066 4.978 1.00 94.69 71 LEU A CA 1
ATOM 571 C C . LEU A 1 71 ? -7.284 4.277 5.686 1.00 94.69 71 LEU A C 1
ATOM 573 O O . LEU A 1 71 ? -6.480 4.120 6.608 1.00 94.69 71 LEU A O 1
ATOM 577 N N . LEU A 1 72 ? -7.681 5.496 5.305 1.00 95.06 72 LEU A N 1
ATOM 578 C CA . LEU A 1 72 ? -7.274 6.730 5.983 1.00 95.06 72 LEU A CA 1
ATOM 579 C C . LEU A 1 72 ? -7.854 6.826 7.399 1.00 95.06 72 LEU A C 1
ATOM 581 O O . LEU A 1 72 ? -7.131 7.202 8.320 1.00 95.06 72 LEU A O 1
ATOM 585 N N . LEU A 1 73 ? -9.119 6.443 7.593 1.00 94.38 73 LEU A N 1
ATOM 586 C CA . LEU A 1 73 ? -9.742 6.393 8.916 1.00 94.38 73 LEU A CA 1
ATOM 587 C C . LEU A 1 73 ? -9.035 5.384 9.833 1.00 94.38 73 LEU A C 1
ATOM 589 O O . LEU A 1 73 ? -8.707 5.718 10.967 1.00 94.38 73 LEU A O 1
ATOM 593 N N . GLN A 1 74 ? -8.736 4.181 9.332 1.00 93.00 74 GLN A N 1
ATOM 594 C CA . GLN A 1 74 ? -7.960 3.175 10.068 1.00 93.00 74 GLN A CA 1
ATOM 595 C C . GLN A 1 74 ? -6.590 3.719 10.480 1.00 93.00 74 GLN A C 1
ATOM 597 O O . GLN A 1 74 ? -6.187 3.555 11.629 1.00 93.00 74 GLN A O 1
ATOM 602 N N . THR A 1 75 ? -5.911 4.417 9.564 1.00 93.44 75 THR A N 1
ATOM 603 C CA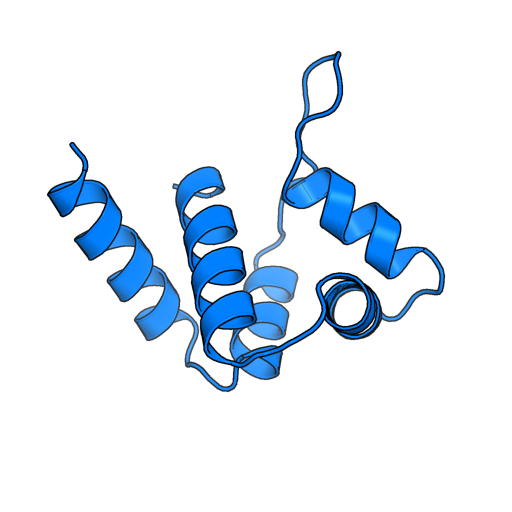 . THR A 1 75 ? -4.631 5.085 9.840 1.00 93.44 75 THR A CA 1
ATOM 604 C C . THR A 1 75 ? -4.763 6.122 10.959 1.00 93.44 75 THR A C 1
ATOM 606 O O . THR A 1 75 ? -3.914 6.172 11.846 1.00 93.44 75 THR A O 1
ATOM 609 N N . ALA A 1 76 ? -5.809 6.954 10.926 1.00 93.19 76 ALA A N 1
ATOM 610 C CA . ALA A 1 76 ? -6.038 8.006 11.915 1.00 93.19 76 ALA A CA 1
ATOM 611 C C . ALA A 1 76 ? -6.294 7.432 13.316 1.00 93.19 76 ALA A C 1
ATOM 613 O O . ALA A 1 76 ? -5.585 7.799 14.249 1.00 93.19 76 ALA A O 1
ATOM 614 N N . ILE A 1 77 ? -7.216 6.467 13.432 1.00 92.69 77 ILE A N 1
ATOM 615 C CA . ILE A 1 77 ? -7.532 5.784 14.698 1.00 92.69 77 ILE A CA 1
ATOM 616 C C . ILE A 1 77 ? -6.266 5.163 15.295 1.00 92.69 77 ILE A C 1
ATOM 618 O O . ILE A 1 77 ? -5.957 5.356 16.467 1.00 92.69 77 ILE A O 1
ATOM 622 N N . ARG A 1 78 ? -5.473 4.462 14.475 1.00 87.38 78 ARG A N 1
ATOM 623 C CA . ARG A 1 78 ? -4.236 3.825 14.945 1.00 87.38 78 ARG A CA 1
ATOM 624 C C . ARG A 1 78 ? -3.201 4.834 15.423 1.00 87.38 78 ARG A C 1
ATOM 626 O O . ARG A 1 78 ? -2.451 4.553 16.351 1.00 87.38 78 ARG A O 1
ATOM 633 N N . ASN A 1 79 ? -3.107 5.975 14.751 1.00 87.75 79 ASN A N 1
ATOM 634 C CA . ASN A 1 79 ? -2.171 7.017 15.137 1.00 87.75 79 ASN A CA 1
ATOM 635 C C . ASN A 1 79 ? -2.543 7.630 16.495 1.00 87.75 79 ASN A C 1
ATOM 637 O O . ASN A 1 79 ? -1.642 7.988 17.239 1.00 87.75 79 ASN A O 1
ATOM 641 N N . GLU A 1 80 ? -3.832 7.708 16.831 1.00 84.81 80 GLU A N 1
ATOM 642 C CA . GLU A 1 80 ? -4.302 8.136 18.156 1.00 84.81 80 GLU A CA 1
ATOM 643 C C . GLU A 1 80 ? -4.031 7.084 19.243 1.00 84.81 80 GLU A C 1
ATOM 645 O O . GLU A 1 80 ? -3.635 7.444 20.344 1.00 84.81 80 GLU A O 1
ATOM 650 N N . GLU A 1 81 ? -4.163 5.788 18.940 1.00 80.69 81 GLU A N 1
ATOM 651 C CA . GLU A 1 81 ? -3.863 4.698 19.891 1.00 80.69 81 GLU A CA 1
ATOM 652 C C . GLU A 1 81 ? -2.371 4.581 20.264 1.00 80.69 81 GLU A C 1
ATOM 654 O O . GLU A 1 81 ? -2.039 3.990 21.290 1.00 80.69 81 GLU A O 1
ATOM 659 N N . ASN A 1 82 ? -1.468 5.087 19.416 1.00 67.50 82 ASN A N 1
ATOM 660 C CA . ASN A 1 82 ? -0.013 5.009 19.605 1.00 67.50 82 ASN A CA 1
ATOM 661 C C . ASN A 1 82 ? 0.633 6.363 19.967 1.00 67.50 82 ASN A C 1
ATOM 663 O O . ASN A 1 82 ? 1.866 6.447 19.981 1.00 67.50 82 ASN A O 1
ATOM 667 N N . ALA A 1 83 ? -0.173 7.407 20.189 1.00 63.31 83 ALA A N 1
ATOM 668 C CA . ALA A 1 83 ? 0.262 8.747 20.595 1.00 63.31 83 ALA A CA 1
ATOM 669 C C . ALA A 1 83 ? 0.267 8.894 22.122 1.00 63.31 83 ALA A C 1
ATOM 671 O O . ALA A 1 83 ? 1.192 9.575 22.621 1.00 63.31 83 ALA A O 1
#